Protein AF-A0A2V0PAL8-F1 (afdb_monomer_lite)

Foldseek 3Di:
DDPPPLVVLVVVLVVLVVVLVVLVVLLVVLVVVCVVPVDVVSVVSNVVSVVVNVVSVVSSVVSVVVSVVVVCVVVVVPDDDPPPPDDDDDDDPVPPVVVVVVVVVVVVVVVVVVVVVVVVVPPDDDPDDDDDDDDDDDDDDDDDDDDDDDDDDDDDDDPPDDDDDDD

Organism: NCBI:txid307507

pLDDT: mean 71.38, std 21.75, range [39.16, 98.56]

Sequence (167 aa):
MEQQPASEMEAEMERLQRCLEMLTRSNKELKEAMSQDPDPEFKAAIDENVVIIAKYRARVYALQEELRRLRALRGAGTHEPVDSIGQGRQAPVAAEAAAAAAAAAAAAAAAAAAAATAAAAGGVVDEAAAAAAGGGGGAGDAPMAEAGGGGGEAGGGGGKGEEGVWL

Structure (mmCIF, N/CA/C/O backbone):
data_AF-A0A2V0PAL8-F1
#
_entry.id   AF-A0A2V0PAL8-F1
#
loop_
_atom_site.group_PDB
_atom_site.id
_atom_site.type_symbol
_atom_site.label_atom_id
_atom_site.label_alt_id
_atom_site.label_comp_id
_atom_site.label_asym_id
_atom_site.label_entity_id
_atom_site.label_seq_id
_atom_site.pdbx_PDB_ins_code
_atom_site.Cartn_x
_atom_site.Cartn_y
_atom_site.Cartn_z
_atom_site.occupancy
_atom_site.B_iso_or_equiv
_atom_site.auth_seq_id
_atom_site.auth_comp_id
_atom_site.auth_asym_id
_atom_site.auth_atom_id
_atom_site.pdbx_PDB_model_num
ATOM 1 N N . MET A 1 1 ? 18.220 13.026 -24.455 1.00 41.16 1 MET A N 1
ATOM 2 C CA . MET A 1 1 ? 17.502 11.742 -24.578 1.00 41.16 1 MET A CA 1
ATOM 3 C C . MET A 1 1 ? 16.880 11.428 -23.232 1.00 41.16 1 MET A C 1
ATOM 5 O O . MET A 1 1 ? 17.566 11.493 -22.219 1.00 41.16 1 MET A O 1
ATOM 9 N N . GLU A 1 2 ? 15.573 11.219 -23.251 1.00 54.91 2 GLU A N 1
ATOM 10 C CA . GLU A 1 2 ? 14.619 11.248 -22.140 1.00 54.91 2 GLU A CA 1
ATOM 11 C C . GLU A 1 2 ? 14.822 10.083 -21.150 1.00 54.91 2 GLU A C 1
ATOM 13 O O . GLU A 1 2 ? 14.158 9.055 -21.228 1.00 54.91 2 GLU A O 1
ATOM 18 N N . GLN A 1 3 ? 15.755 10.222 -20.201 1.00 56.62 3 GLN A N 1
ATOM 19 C CA . GLN A 1 3 ? 15.912 9.261 -19.091 1.00 56.62 3 GLN A CA 1
ATOM 20 C C . GLN A 1 3 ? 14.978 9.528 -17.895 1.00 56.62 3 GLN A C 1
ATOM 22 O O . GLN A 1 3 ? 14.971 8.748 -16.947 1.00 56.62 3 GLN A O 1
ATOM 27 N N . GLN A 1 4 ? 14.146 10.570 -17.965 1.00 67.25 4 GLN A N 1
ATOM 28 C CA . GLN A 1 4 ? 13.226 10.982 -16.900 1.00 67.25 4 GLN A CA 1
ATOM 29 C C . GLN A 1 4 ? 12.184 9.931 -16.450 1.00 67.25 4 GLN A C 1
ATOM 31 O O . GLN A 1 4 ? 11.933 9.871 -15.246 1.00 67.25 4 GLN A O 1
ATOM 36 N N . PRO A 1 5 ? 11.626 9.037 -17.301 1.00 84.19 5 PRO A N 1
ATOM 37 C CA . PRO A 1 5 ? 10.511 8.201 -16.850 1.00 84.19 5 PRO A CA 1
ATOM 38 C C . PRO A 1 5 ? 10.926 7.149 -15.813 1.00 84.19 5 PRO A C 1
ATOM 40 O O . PRO A 1 5 ? 10.144 6.825 -14.929 1.00 84.19 5 PRO A O 1
ATOM 43 N N . ALA A 1 6 ? 12.155 6.624 -15.878 1.00 88.38 6 ALA A N 1
ATOM 44 C CA . ALA A 1 6 ? 12.598 5.591 -14.938 1.00 88.38 6 ALA A CA 1
ATOM 45 C C . ALA A 1 6 ? 12.870 6.165 -13.538 1.00 88.38 6 ALA A C 1
ATOM 47 O O . ALA A 1 6 ? 12.422 5.589 -12.550 1.00 88.38 6 ALA A O 1
ATOM 48 N N . SER A 1 7 ? 13.548 7.315 -13.454 1.00 91.38 7 SER A N 1
ATOM 49 C CA . SER A 1 7 ? 13.833 7.971 -12.172 1.00 91.38 7 SER A CA 1
ATOM 50 C C . SER A 1 7 ? 12.562 8.465 -11.479 1.00 91.38 7 SER A C 1
ATOM 52 O O . SER A 1 7 ? 12.455 8.376 -10.261 1.00 91.38 7 SER A O 1
ATOM 54 N N . GLU A 1 8 ? 11.580 8.953 -12.243 1.00 94.12 8 GLU A N 1
ATOM 55 C CA . GLU A 1 8 ? 10.283 9.370 -11.697 1.00 94.12 8 GLU A CA 1
ATOM 56 C C . GLU A 1 8 ? 9.493 8.179 -11.137 1.00 94.12 8 GLU A C 1
ATOM 58 O O . GLU A 1 8 ? 8.927 8.273 -10.048 1.00 94.12 8 GLU A O 1
ATOM 63 N N . MET A 1 9 ? 9.497 7.036 -11.835 1.00 94.25 9 MET A N 1
ATOM 64 C CA . MET A 1 9 ? 8.868 5.805 -11.341 1.00 94.25 9 MET A CA 1
ATOM 65 C C . MET A 1 9 ? 9.532 5.291 -10.056 1.00 94.25 9 MET A C 1
ATOM 67 O O . MET A 1 9 ? 8.828 4.851 -9.147 1.00 94.25 9 MET A O 1
ATOM 71 N N . GLU A 1 10 ? 10.864 5.355 -9.963 1.00 94.69 10 GLU A N 1
ATOM 72 C CA . GLU A 1 10 ? 11.616 4.955 -8.765 1.00 94.69 10 GLU A CA 1
ATOM 73 C C . GLU A 1 10 ? 11.318 5.879 -7.572 1.00 94.69 10 GLU A C 1
ATOM 75 O O . GLU A 1 10 ? 11.034 5.388 -6.478 1.00 94.69 10 GLU A O 1
ATOM 80 N N . ALA A 1 11 ? 11.277 7.198 -7.788 1.00 96.69 11 ALA A N 1
ATOM 81 C CA . ALA A 1 11 ? 10.926 8.167 -6.748 1.00 96.69 11 ALA A CA 1
ATOM 82 C C . ALA A 1 11 ? 9.479 7.994 -6.247 1.00 96.69 11 ALA A C 1
ATOM 84 O O . ALA A 1 11 ? 9.219 8.026 -5.042 1.00 96.69 11 ALA A O 1
ATOM 85 N N . GLU A 1 12 ? 8.527 7.764 -7.155 1.00 96.31 12 GLU A N 1
ATOM 86 C CA . GLU A 1 12 ? 7.133 7.506 -6.780 1.00 96.31 12 GLU A CA 1
ATOM 87 C C . GLU A 1 12 ? 6.996 6.175 -6.021 1.00 96.31 12 GLU A C 1
ATOM 89 O O . GLU A 1 12 ? 6.241 6.092 -5.051 1.00 96.31 12 GLU A O 1
ATOM 94 N N . MET A 1 13 ? 7.756 5.138 -6.397 1.00 96.88 13 MET A N 1
ATOM 95 C CA . MET A 1 13 ? 7.815 3.890 -5.630 1.00 96.88 13 MET A CA 1
ATOM 96 C C . MET A 1 13 ? 8.318 4.116 -4.201 1.00 96.88 13 MET A C 1
ATOM 98 O O . MET A 1 13 ? 7.690 3.612 -3.269 1.00 96.88 13 MET A O 1
ATOM 102 N N . GLU A 1 14 ? 9.405 4.868 -4.014 1.00 97.94 14 GLU A N 1
ATOM 103 C CA . GLU A 1 14 ? 9.951 5.169 -2.683 1.00 97.94 14 GLU A CA 1
ATOM 104 C C . GLU A 1 14 ? 8.928 5.929 -1.826 1.00 97.94 14 GLU A C 1
ATOM 106 O O . GLU A 1 14 ? 8.668 5.571 -0.673 1.00 97.94 14 GLU A O 1
ATOM 111 N N . ARG A 1 15 ? 8.271 6.936 -2.411 1.00 98.31 15 ARG A N 1
ATOM 112 C CA . ARG A 1 15 ? 7.201 7.688 -1.749 1.00 98.31 15 ARG A CA 1
ATOM 113 C C . ARG A 1 15 ? 6.066 6.768 -1.294 1.00 98.31 15 ARG A C 1
ATOM 115 O O . ARG A 1 15 ? 5.643 6.845 -0.140 1.00 98.31 15 ARG A O 1
ATOM 122 N N . LEU A 1 16 ? 5.582 5.891 -2.176 1.00 97.62 16 LEU A N 1
ATOM 123 C CA . LEU A 1 16 ? 4.508 4.946 -1.857 1.00 97.62 16 LEU A CA 1
ATOM 124 C C . LEU A 1 16 ? 4.927 3.941 -0.777 1.00 97.62 16 LEU A C 1
ATOM 126 O O . LEU A 1 16 ? 4.117 3.617 0.091 1.00 97.62 16 LEU A O 1
ATOM 130 N N . GLN A 1 17 ? 6.177 3.473 -0.791 1.00 97.81 17 GLN A N 1
ATOM 131 C CA . GLN A 1 17 ? 6.720 2.590 0.245 1.00 97.81 17 GLN A CA 1
ATOM 132 C C . GLN A 1 17 ? 6.753 3.278 1.613 1.00 97.81 17 GLN A C 1
ATOM 134 O O . GLN A 1 17 ? 6.247 2.715 2.582 1.00 97.81 17 GLN A O 1
ATOM 139 N N . ARG A 1 18 ? 7.219 4.529 1.683 1.00 98.06 18 ARG A N 1
ATOM 140 C CA . ARG A 1 18 ? 7.189 5.318 2.924 1.00 98.06 18 ARG A CA 1
ATOM 141 C C . ARG A 1 18 ? 5.760 5.518 3.439 1.00 98.06 18 ARG A C 1
ATOM 143 O O . ARG A 1 18 ? 5.498 5.368 4.630 1.00 98.06 18 ARG A O 1
ATOM 150 N N . CYS A 1 19 ? 4.806 5.803 2.550 1.00 97.62 19 CYS A N 1
ATOM 151 C CA . CYS A 1 19 ? 3.389 5.882 2.919 1.00 97.62 19 CYS A CA 1
ATOM 152 C C . CYS A 1 19 ? 2.847 4.551 3.461 1.00 97.62 19 CYS A C 1
ATOM 154 O O . CYS A 1 19 ? 2.100 4.553 4.439 1.00 97.62 19 CYS A O 1
ATOM 156 N N . LEU A 1 20 ? 3.225 3.418 2.862 1.00 97.19 20 LEU A N 1
ATOM 157 C CA . LEU A 1 20 ? 2.848 2.092 3.354 1.00 97.19 20 LEU A CA 1
ATOM 158 C C . LEU A 1 20 ? 3.401 1.831 4.760 1.00 97.19 20 LEU A C 1
ATOM 160 O O . LEU A 1 20 ? 2.658 1.365 5.622 1.00 97.19 20 LEU A O 1
ATOM 164 N N . GLU A 1 21 ? 4.664 2.164 5.017 1.00 97.88 21 GLU A N 1
ATOM 165 C CA . GLU A 1 21 ? 5.273 2.037 6.346 1.00 97.88 21 GLU A CA 1
ATOM 166 C C . GLU A 1 21 ? 4.517 2.869 7.390 1.00 97.88 21 GLU A C 1
ATOM 168 O O . GLU A 1 21 ? 4.114 2.337 8.426 1.00 97.88 21 GLU A O 1
ATOM 173 N N . MET A 1 22 ? 4.218 4.136 7.086 1.00 98.31 22 MET A N 1
ATOM 174 C CA . MET A 1 22 ? 3.447 5.001 7.986 1.00 98.31 22 MET A CA 1
ATOM 175 C C . MET A 1 22 ? 2.043 4.454 8.270 1.00 98.31 22 MET A C 1
ATOM 177 O O . MET A 1 22 ? 1.642 4.376 9.429 1.00 98.31 22 MET A O 1
ATOM 181 N N . LEU A 1 23 ? 1.305 4.020 7.241 1.00 97.75 23 LEU A N 1
ATOM 182 C CA . LEU A 1 23 ? -0.045 3.468 7.412 1.00 97.75 23 LEU A CA 1
ATOM 183 C C . LEU A 1 23 ? -0.035 2.155 8.200 1.00 97.75 23 LEU A C 1
ATOM 185 O O . LEU A 1 23 ? -0.911 1.916 9.029 1.00 97.75 23 LEU A O 1
ATOM 189 N N . THR A 1 24 ? 0.957 1.290 7.975 1.00 97.81 24 THR A N 1
ATOM 190 C CA . THR A 1 24 ? 1.079 0.036 8.737 1.00 97.81 24 THR A CA 1
ATOM 191 C C . THR A 1 24 ? 1.408 0.286 10.204 1.00 97.81 24 THR A C 1
ATOM 193 O O . THR A 1 24 ? 0.832 -0.378 11.069 1.00 97.81 24 THR A O 1
ATOM 196 N N . ARG A 1 25 ? 2.264 1.273 10.495 1.00 98.56 25 ARG A N 1
ATOM 197 C CA . ARG A 1 25 ? 2.540 1.727 11.859 1.00 98.56 25 ARG A CA 1
ATOM 198 C C . ARG A 1 25 ? 1.293 2.322 12.515 1.00 98.56 25 ARG A C 1
ATOM 200 O O . ARG A 1 25 ? 0.936 1.880 13.600 1.00 98.56 25 ARG A O 1
ATOM 207 N N . SER A 1 26 ? 0.593 3.230 11.835 1.00 98.19 26 SER A N 1
ATOM 208 C CA . SER A 1 26 ? -0.654 3.827 12.332 1.00 98.19 26 SER A CA 1
ATOM 209 C C . SER A 1 26 ? -1.713 2.762 12.636 1.00 98.19 26 SER A C 1
ATOM 211 O O . SER A 1 26 ? -2.305 2.765 13.708 1.00 98.19 26 SER A O 1
ATOM 213 N N . ASN A 1 27 ? -1.881 1.761 11.766 1.00 98.12 27 ASN A N 1
ATOM 214 C CA . ASN A 1 27 ? -2.787 0.640 12.027 1.00 98.12 27 ASN A CA 1
ATOM 215 C C . ASN A 1 27 ? -2.383 -0.199 13.244 1.00 98.12 27 ASN A C 1
ATOM 217 O O . ASN A 1 27 ? -3.250 -0.782 13.892 1.00 98.12 27 ASN A O 1
ATOM 221 N N . LYS A 1 28 ? -1.086 -0.316 13.543 1.00 98.50 28 LYS A N 1
ATOM 222 C CA . LYS A 1 28 ? -0.617 -0.989 14.758 1.00 98.50 28 LYS A CA 1
ATOM 223 C C . LYS A 1 28 ? -0.988 -0.169 15.996 1.00 98.50 28 LYS A C 1
ATOM 225 O O . LYS A 1 28 ? -1.572 -0.724 16.918 1.00 98.50 28 LYS A O 1
ATOM 230 N N . GLU A 1 29 ? -0.721 1.133 15.970 1.00 98.44 29 GLU A N 1
ATOM 231 C CA . GLU A 1 29 ? -1.041 2.067 17.059 1.00 98.44 29 GLU A CA 1
ATOM 232 C C . GLU A 1 29 ? -2.558 2.125 17.328 1.00 98.44 29 GLU A C 1
ATOM 234 O O . GLU A 1 29 ? -2.983 2.014 18.475 1.00 98.44 29 GLU A O 1
ATOM 239 N N . LEU A 1 30 ? -3.394 2.172 16.283 1.00 98.06 30 LEU A N 1
ATOM 240 C CA . LEU A 1 30 ? -4.859 2.126 16.412 1.00 98.06 30 LEU A CA 1
ATOM 241 C C . LEU A 1 30 ? -5.358 0.807 17.014 1.00 98.06 30 LEU A C 1
ATOM 243 O O . LEU A 1 30 ? -6.277 0.807 17.826 1.00 98.06 30 LEU A O 1
ATOM 247 N N . LYS A 1 31 ? -4.751 -0.331 16.652 1.00 98.12 31 LYS A N 1
ATOM 248 C CA . LYS A 1 31 ? -5.100 -1.634 17.245 1.00 98.12 31 LYS A CA 1
ATOM 249 C C . LYS A 1 31 ? -4.721 -1.715 18.720 1.00 98.12 31 LYS A C 1
ATOM 251 O O . LYS A 1 31 ? -5.457 -2.317 19.497 1.00 98.12 31 LYS A O 1
ATOM 256 N N . GLU A 1 32 ? -3.589 -1.127 19.100 1.00 98.25 32 GLU A N 1
ATOM 257 C CA . GLU A 1 32 ? -3.175 -1.016 20.500 1.00 98.25 32 GLU A CA 1
ATOM 258 C C . GLU A 1 32 ? -4.144 -0.116 21.283 1.00 98.25 32 GLU A C 1
ATOM 260 O O . GLU A 1 32 ? -4.609 -0.522 22.347 1.00 98.25 32 GLU A O 1
ATOM 265 N N . ALA A 1 33 ? -4.539 1.036 20.730 1.00 98.00 33 ALA A N 1
ATOM 266 C CA . ALA A 1 33 ? -5.539 1.922 21.333 1.00 98.00 33 ALA A CA 1
ATOM 267 C C . ALA A 1 33 ? -6.906 1.234 21.498 1.00 98.00 33 ALA A C 1
ATOM 269 O O . ALA A 1 33 ? -7.477 1.252 22.584 1.00 98.00 33 ALA A O 1
ATOM 270 N N . MET A 1 34 ? -7.372 0.519 20.469 1.00 97.88 34 MET A N 1
ATOM 271 C CA . MET A 1 34 ? -8.634 -0.233 20.493 1.00 97.88 34 MET A CA 1
ATOM 272 C C . MET A 1 34 ? -8.652 -1.341 21.561 1.00 97.88 34 MET A C 1
ATOM 274 O O . MET A 1 34 ? -9.718 -1.735 22.027 1.00 97.88 34 MET A O 1
ATOM 278 N N . SER A 1 35 ? -7.483 -1.862 21.956 1.00 97.81 35 SER A N 1
ATOM 279 C CA . SER A 1 35 ? -7.384 -2.841 23.048 1.00 97.81 35 SER A CA 1
ATOM 280 C C . SER A 1 35 ? -7.562 -2.223 24.439 1.00 97.81 35 SER A C 1
ATOM 282 O O . SER A 1 35 ? -7.904 -2.939 25.378 1.00 97.81 35 SER A O 1
ATOM 284 N N . GLN A 1 36 ? -7.332 -0.913 24.567 1.00 98.25 36 GLN A N 1
ATOM 285 C CA . GLN A 1 36 ? -7.487 -0.159 25.811 1.00 98.25 36 GLN A CA 1
ATOM 286 C C . GLN A 1 36 ? -8.885 0.456 25.913 1.00 98.25 36 GLN A C 1
ATOM 288 O O . GLN A 1 36 ? -9.510 0.359 26.966 1.00 98.25 36 GLN A O 1
ATOM 293 N N .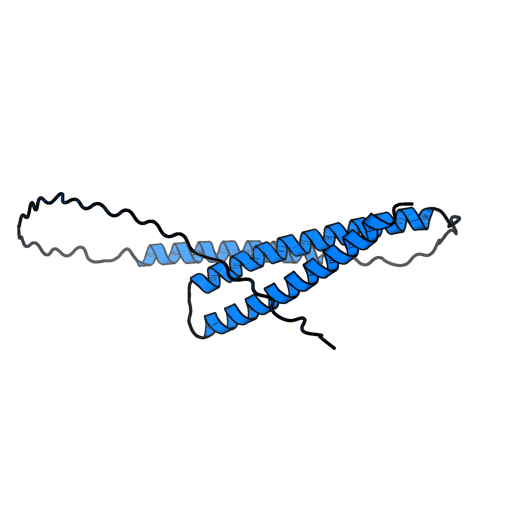 ASP A 1 37 ? -9.374 1.042 24.818 1.00 97.69 37 ASP A N 1
ATOM 294 C CA . ASP A 1 37 ? -10.695 1.660 24.720 1.00 97.69 37 ASP A CA 1
ATOM 295 C C . ASP A 1 37 ? -11.345 1.315 23.363 1.00 97.69 37 ASP A C 1
ATOM 297 O O . ASP A 1 37 ? -10.889 1.799 22.318 1.00 97.69 37 ASP A O 1
ATOM 301 N N . PRO A 1 38 ? -12.355 0.422 23.332 1.00 96.38 38 PRO A N 1
ATOM 302 C CA . PRO A 1 38 ? -12.991 -0.019 22.094 1.00 96.38 38 PRO A CA 1
ATOM 303 C C . PRO A 1 38 ? -13.872 1.072 21.460 1.00 96.38 38 PRO A C 1
ATOM 305 O O . PRO A 1 38 ? -15.092 1.077 21.619 1.00 96.38 38 PRO A O 1
ATOM 308 N N . ASP A 1 39 ? -13.260 1.963 20.684 1.00 98.19 39 ASP A N 1
ATOM 309 C CA . ASP A 1 39 ? -13.975 2.978 19.905 1.00 98.19 39 ASP A CA 1
ATOM 310 C C . ASP A 1 39 ? -14.328 2.453 18.490 1.00 98.19 39 ASP A C 1
ATOM 312 O O . ASP A 1 39 ? -13.431 2.009 17.755 1.00 98.19 39 ASP A O 1
ATOM 316 N N . PRO A 1 40 ? -15.610 2.485 18.059 1.00 97.38 40 PRO A N 1
ATOM 317 C CA . PRO A 1 40 ? -15.986 2.167 16.679 1.00 97.38 40 PRO A CA 1
ATOM 318 C C . PRO A 1 40 ? -15.271 3.030 15.624 1.00 97.38 40 PRO A C 1
ATOM 320 O O . PRO A 1 40 ? -15.057 2.546 14.509 1.00 97.38 40 PRO A O 1
ATOM 323 N N . GLU A 1 41 ? -14.856 4.252 15.959 1.00 98.19 41 GLU A N 1
ATOM 324 C CA . GLU A 1 41 ? -14.114 5.139 15.061 1.00 98.19 41 GLU A CA 1
ATOM 325 C C . GLU A 1 41 ? -12.727 4.565 14.721 1.00 98.19 41 GLU A C 1
ATOM 327 O O . GLU A 1 41 ? -12.303 4.592 13.564 1.00 98.19 41 GLU A O 1
ATOM 332 N N . PHE A 1 42 ? -12.041 3.932 15.685 1.00 98.25 42 PHE A N 1
ATOM 333 C CA . PHE A 1 42 ? -10.758 3.264 15.422 1.00 98.25 42 PHE A CA 1
ATOM 334 C C . PHE A 1 42 ? -10.908 2.116 14.432 1.00 98.25 42 PHE A C 1
ATOM 336 O O . PHE A 1 42 ? -10.050 1.922 13.567 1.00 98.25 42 PHE A O 1
ATOM 343 N N . LYS A 1 43 ? -12.007 1.363 14.526 1.00 97.81 43 LYS A N 1
ATOM 344 C CA . LYS A 1 43 ? -12.297 0.288 13.576 1.00 97.81 43 LYS A CA 1
ATOM 345 C C . LYS A 1 43 ? -12.509 0.845 12.167 1.00 97.81 43 LYS A C 1
ATOM 347 O O . LYS A 1 43 ? -11.904 0.329 11.229 1.00 97.81 43 LYS A O 1
ATOM 352 N N . ALA A 1 44 ? -13.306 1.905 12.027 1.00 98.12 44 ALA A N 1
ATOM 353 C CA . ALA A 1 44 ? -13.546 2.553 10.739 1.00 98.12 44 ALA A CA 1
ATOM 354 C C . ALA A 1 44 ? -12.242 3.080 10.110 1.00 98.12 44 ALA A C 1
ATOM 356 O O . ALA A 1 44 ? -11.975 2.816 8.936 1.00 98.12 44 ALA A O 1
ATOM 357 N N . ALA A 1 45 ? -11.386 3.729 10.906 1.00 98.19 45 ALA A N 1
ATOM 358 C CA . ALA A 1 45 ? -10.086 4.224 10.456 1.00 98.19 45 ALA A CA 1
ATOM 359 C C . ALA A 1 45 ? -9.140 3.094 10.002 1.00 98.19 45 ALA A C 1
ATOM 361 O O . ALA A 1 45 ? -8.465 3.213 8.976 1.00 98.19 45 ALA A O 1
ATOM 362 N N . ILE A 1 46 ? -9.102 1.969 10.729 1.00 98.00 46 ILE A N 1
ATOM 363 C CA . ILE A 1 46 ? -8.319 0.789 10.325 1.00 98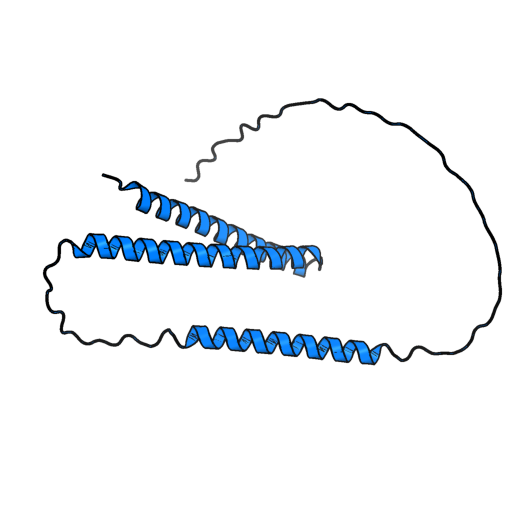.00 46 ILE A CA 1
ATOM 364 C C . ILE A 1 46 ? -8.831 0.237 8.989 1.00 98.00 46 ILE A C 1
ATOM 366 O O . ILE A 1 46 ? -8.022 -0.060 8.106 1.00 98.00 46 ILE A O 1
ATOM 370 N N . ASP A 1 47 ? -10.149 0.106 8.830 1.00 98.12 47 ASP A N 1
ATOM 371 C CA . ASP A 1 47 ? -10.764 -0.430 7.613 1.00 98.12 47 ASP A CA 1
ATOM 372 C C . ASP A 1 47 ? -10.459 0.462 6.392 1.00 98.12 47 ASP A C 1
ATOM 374 O O . ASP A 1 47 ? -10.064 -0.044 5.335 1.00 98.12 47 ASP A O 1
ATOM 378 N N . GLU A 1 48 ? -10.529 1.789 6.541 1.00 98.38 48 GLU A N 1
ATOM 379 C CA . GLU A 1 48 ? -10.139 2.740 5.491 1.00 98.38 48 GLU A CA 1
ATOM 380 C C . GLU A 1 48 ? -8.648 2.617 5.133 1.00 98.38 48 GLU A C 1
ATOM 382 O O . GLU A 1 48 ? -8.286 2.462 3.957 1.00 98.38 48 GLU A O 1
ATOM 387 N N . ASN A 1 49 ? -7.772 2.593 6.141 1.00 97.88 49 ASN A N 1
ATOM 388 C CA . ASN A 1 49 ? -6.333 2.442 5.939 1.00 97.88 49 ASN A CA 1
ATOM 389 C C . ASN A 1 49 ? -5.984 1.132 5.216 1.00 97.88 49 ASN A C 1
ATOM 391 O O . ASN A 1 49 ? -5.080 1.113 4.378 1.00 97.88 49 ASN A O 1
ATOM 395 N N . VAL A 1 50 ? -6.690 0.030 5.496 1.00 98.25 50 VAL A N 1
ATOM 396 C CA . VAL A 1 50 ? -6.493 -1.258 4.807 1.00 98.25 50 VAL A CA 1
ATOM 397 C C . VAL A 1 50 ? -6.785 -1.138 3.309 1.00 98.25 50 VAL A C 1
ATOM 399 O O . VAL A 1 50 ? -6.005 -1.639 2.491 1.00 98.25 50 VAL A O 1
ATOM 402 N N . VAL A 1 51 ? -7.852 -0.430 2.928 1.00 98.31 51 VAL A N 1
ATOM 403 C CA . VAL A 1 51 ? -8.182 -0.180 1.517 1.00 98.31 51 VAL A CA 1
ATOM 404 C C . VAL A 1 51 ? -7.099 0.668 0.843 1.00 98.31 51 VAL A C 1
ATOM 406 O O . VAL A 1 51 ? -6.687 0.363 -0.281 1.00 98.31 51 VAL A O 1
ATOM 409 N N . ILE A 1 52 ? -6.596 1.705 1.518 1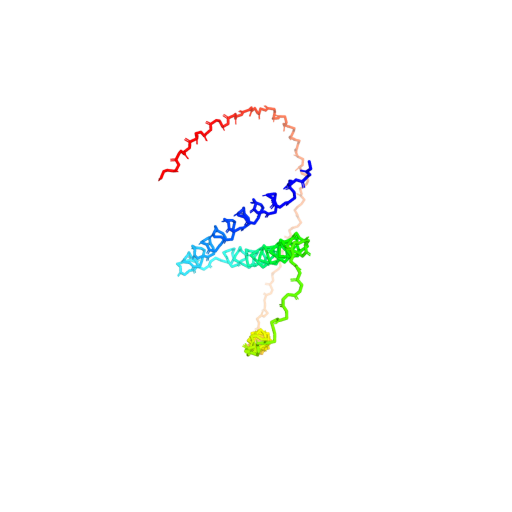.00 97.62 52 ILE A N 1
ATOM 410 C CA . ILE A 1 52 ? -5.518 2.559 0.996 1.00 97.62 52 ILE A CA 1
ATOM 411 C C . ILE A 1 52 ? -4.224 1.752 0.813 1.00 97.62 52 ILE A C 1
ATOM 413 O O . ILE A 1 52 ? -3.607 1.812 -0.253 1.00 97.62 52 ILE A O 1
ATOM 417 N N . ILE A 1 53 ? -3.848 0.929 1.797 1.00 96.81 53 ILE A N 1
ATOM 418 C CA . ILE A 1 53 ? -2.687 0.029 1.714 1.00 96.81 53 ILE A CA 1
ATOM 419 C C . ILE A 1 53 ? -2.805 -0.897 0.499 1.00 96.81 53 ILE A C 1
ATOM 421 O O . ILE A 1 53 ? -1.832 -1.067 -0.239 1.00 96.81 53 ILE A O 1
ATOM 425 N N . ALA A 1 54 ? -3.981 -1.483 0.258 1.00 97.56 54 ALA A N 1
ATOM 426 C CA . ALA A 1 54 ? -4.206 -2.345 -0.900 1.00 97.56 54 ALA A CA 1
ATOM 427 C C . ALA A 1 54 ? -4.006 -1.587 -2.226 1.00 97.56 54 ALA A C 1
ATOM 429 O O . ALA A 1 54 ? -3.308 -2.082 -3.115 1.00 97.56 54 ALA A O 1
ATOM 430 N N . LYS A 1 55 ? -4.539 -0.361 -2.337 1.00 98.12 55 LYS A N 1
ATOM 431 C CA . LYS A 1 55 ? -4.351 0.509 -3.514 1.00 98.12 55 LYS A CA 1
ATOM 432 C C . LYS A 1 55 ? -2.875 0.846 -3.745 1.00 98.12 55 LYS A C 1
ATOM 434 O O . LYS A 1 55 ? -2.388 0.719 -4.869 1.00 98.12 55 LYS A O 1
ATOM 439 N N . TYR A 1 56 ? -2.143 1.229 -2.699 1.00 97.81 56 TYR A N 1
ATOM 440 C CA . TYR A 1 56 ? -0.720 1.565 -2.806 1.00 97.81 56 TYR A CA 1
ATOM 441 C C . TYR A 1 56 ? 0.139 0.353 -3.166 1.00 97.81 56 TYR A C 1
ATOM 443 O O . TYR A 1 56 ? 1.000 0.462 -4.035 1.00 97.81 56 TYR A O 1
ATOM 451 N N . ARG A 1 57 ? -0.136 -0.828 -2.598 1.00 97.38 57 ARG A N 1
ATOM 452 C CA . ARG A 1 57 ? 0.548 -2.075 -2.983 1.00 97.38 57 ARG A CA 1
ATOM 453 C C . ARG A 1 57 ? 0.326 -2.425 -4.452 1.00 97.38 57 ARG A C 1
ATOM 455 O O . ARG A 1 57 ? 1.288 -2.744 -5.146 1.00 97.38 57 ARG A O 1
ATOM 462 N N . ALA A 1 58 ? -0.911 -2.317 -4.940 1.00 98.00 58 ALA A N 1
ATOM 463 C CA . ALA A 1 58 ? -1.220 -2.544 -6.350 1.00 98.00 58 ALA A CA 1
ATOM 464 C C . ALA A 1 58 ? -0.475 -1.555 -7.262 1.00 98.00 58 ALA A C 1
ATOM 466 O O . ALA A 1 58 ? 0.060 -1.947 -8.300 1.00 98.00 58 ALA A O 1
ATOM 467 N N . ARG A 1 59 ? -0.378 -0.282 -6.853 1.00 97.25 59 ARG A N 1
ATOM 468 C CA . ARG A 1 59 ? 0.366 0.740 -7.600 1.00 97.25 59 ARG A CA 1
ATOM 469 C C . ARG A 1 59 ? 1.870 0.465 -7.632 1.00 97.25 59 ARG A C 1
ATOM 471 O O . ARG A 1 59 ? 2.461 0.568 -8.702 1.00 97.25 59 ARG A O 1
ATOM 478 N N . VAL A 1 60 ? 2.470 0.082 -6.503 1.00 97.00 60 VAL A N 1
ATOM 479 C CA . VAL A 1 60 ? 3.889 -0.307 -6.435 1.00 97.00 60 VAL A CA 1
ATOM 480 C C . VAL A 1 60 ? 4.164 -1.497 -7.352 1.00 97.00 60 VAL A C 1
ATOM 482 O O . VAL A 1 60 ? 5.120 -1.455 -8.120 1.00 97.00 60 VAL A O 1
ATOM 485 N N . TYR A 1 61 ? 3.306 -2.520 -7.335 1.00 97.06 61 TYR A N 1
ATOM 486 C CA . TYR A 1 61 ? 3.446 -3.677 -8.222 1.00 97.06 61 TYR A CA 1
ATOM 487 C C . TYR A 1 61 ? 3.386 -3.283 -9.706 1.00 97.06 61 TYR A C 1
ATOM 489 O O . TYR A 1 61 ? 4.231 -3.701 -10.494 1.00 97.06 61 TYR A O 1
ATOM 497 N N . ALA A 1 62 ? 2.438 -2.419 -10.085 1.00 96.06 62 ALA A N 1
ATOM 498 C CA . ALA A 1 62 ? 2.331 -1.926 -11.457 1.00 96.06 62 ALA A CA 1
ATOM 499 C C . ALA A 1 62 ? 3.583 -1.145 -11.904 1.00 96.06 62 ALA A C 1
ATOM 501 O O . ALA A 1 62 ? 4.056 -1.337 -13.022 1.00 96.06 62 ALA A O 1
ATOM 502 N N . LEU A 1 63 ? 4.144 -0.298 -11.032 1.00 95.19 63 LEU A N 1
ATOM 503 C CA . LEU A 1 63 ? 5.384 0.438 -11.317 1.00 95.19 63 LEU A CA 1
ATOM 504 C C . LEU A 1 63 ? 6.596 -0.497 -11.437 1.00 95.19 63 LEU A C 1
ATOM 506 O O . LEU A 1 63 ? 7.429 -0.308 -12.322 1.00 95.19 63 LEU A O 1
ATOM 510 N N . GLN A 1 64 ? 6.682 -1.529 -10.594 1.00 96.00 64 GLN A N 1
ATOM 511 C CA . GLN A 1 64 ? 7.745 -2.535 -10.669 1.00 96.00 64 GLN A CA 1
ATOM 512 C C . GLN A 1 64 ? 7.716 -3.309 -11.989 1.00 96.00 64 GLN A C 1
ATOM 514 O O . GLN A 1 64 ? 8.772 -3.530 -12.587 1.00 96.00 64 GLN A O 1
ATOM 519 N N . GLU A 1 65 ? 6.529 -3.700 -12.458 1.00 95.62 65 GLU A N 1
ATOM 520 C CA . GLU A 1 65 ? 6.388 -4.408 -13.732 1.00 95.62 65 GLU A CA 1
ATOM 521 C C . GLU A 1 65 ? 6.744 -3.503 -14.921 1.00 95.62 65 GLU A C 1
ATOM 523 O O . GLU A 1 65 ? 7.453 -3.933 -15.832 1.00 95.62 65 GLU A O 1
ATOM 528 N N . GLU A 1 66 ? 6.360 -2.224 -14.884 1.00 93.12 66 GLU A N 1
ATOM 529 C CA . GLU A 1 66 ? 6.740 -1.263 -15.925 1.00 93.12 66 GLU A CA 1
ATOM 530 C C . GLU A 1 66 ? 8.260 -1.018 -15.947 1.00 93.12 66 GLU A C 1
ATOM 532 O O . GLU A 1 66 ? 8.882 -1.061 -17.010 1.00 93.12 66 GLU A O 1
ATOM 537 N N . LEU A 1 67 ? 8.906 -0.871 -14.783 1.00 92.94 67 LEU A N 1
ATOM 538 C CA . LEU A 1 67 ? 10.369 -0.778 -14.699 1.00 92.94 67 LEU A CA 1
ATOM 539 C C . LEU A 1 67 ? 11.054 -2.043 -15.222 1.00 92.94 67 LEU A C 1
ATOM 541 O O . LEU A 1 67 ? 12.053 -1.956 -15.942 1.00 92.94 67 LEU A O 1
ATOM 545 N N . ARG A 1 68 ? 10.524 -3.227 -14.895 1.00 93.38 68 ARG A N 1
ATOM 546 C CA . ARG A 1 68 ? 11.025 -4.503 -15.419 1.00 93.38 68 ARG A CA 1
ATOM 547 C C . ARG A 1 68 ? 10.919 -4.546 -16.942 1.00 93.38 68 ARG A C 1
ATOM 549 O O . ARG A 1 68 ? 11.892 -4.917 -17.602 1.00 93.38 68 ARG A O 1
ATOM 556 N N . ARG A 1 69 ? 9.782 -4.124 -17.499 1.00 92.62 69 ARG A N 1
ATOM 557 C CA . ARG A 1 69 ? 9.546 -4.034 -18.943 1.00 92.62 69 ARG A CA 1
ATOM 558 C C . ARG A 1 69 ? 10.535 -3.081 -19.612 1.00 92.62 69 ARG A C 1
ATOM 560 O O . ARG A 1 69 ? 11.195 -3.472 -20.571 1.00 92.62 69 ARG A O 1
ATOM 567 N N . LEU A 1 70 ? 10.708 -1.870 -19.083 1.00 91.25 70 LEU A N 1
ATOM 568 C CA . LEU A 1 70 ? 11.654 -0.882 -19.615 1.00 91.25 70 LEU A CA 1
ATOM 569 C C . LEU A 1 70 ? 13.106 -1.378 -19.568 1.00 91.25 70 LEU A C 1
ATOM 571 O O . LEU A 1 70 ? 13.861 -1.177 -20.522 1.00 91.25 70 LEU A O 1
ATOM 575 N N . ARG A 1 71 ? 13.502 -2.066 -18.489 1.00 90.25 71 ARG A N 1
ATOM 576 C CA . ARG A 1 71 ? 14.834 -2.681 -18.373 1.00 90.25 71 ARG A CA 1
ATOM 577 C C . ARG A 1 71 ? 15.033 -3.799 -19.396 1.00 90.25 71 ARG A C 1
ATOM 579 O O . ARG A 1 71 ? 16.099 -3.859 -20.002 1.00 90.25 71 ARG A O 1
ATOM 586 N N . ALA A 1 72 ? 14.017 -4.629 -19.637 1.00 89.75 72 ALA A N 1
ATOM 587 C CA . ALA A 1 72 ? 14.066 -5.666 -20.666 1.00 89.75 72 ALA A CA 1
ATOM 588 C C . ALA A 1 72 ? 14.213 -5.069 -22.076 1.00 89.75 72 ALA A C 1
ATOM 590 O O . ALA A 1 72 ? 15.072 -5.517 -22.831 1.00 89.75 72 ALA A O 1
ATOM 591 N N . LEU A 1 73 ? 13.455 -4.015 -22.408 1.00 88.19 73 LEU A N 1
ATOM 592 C CA . LEU A 1 73 ? 13.587 -3.318 -23.695 1.00 88.19 73 LEU A CA 1
ATOM 593 C C . LEU A 1 73 ? 14.979 -2.698 -23.874 1.00 88.19 73 LEU A C 1
ATOM 595 O O . LEU A 1 73 ? 15.541 -2.757 -24.964 1.00 88.19 73 LEU A O 1
ATOM 599 N N . ARG A 1 74 ? 15.551 -2.122 -22.809 1.00 86.94 74 ARG A N 1
ATOM 600 C CA . ARG A 1 74 ? 16.891 -1.520 -22.856 1.00 86.94 74 ARG A CA 1
ATOM 601 C C . ARG A 1 74 ? 17.996 -2.574 -22.982 1.00 86.94 74 ARG A C 1
ATOM 603 O O . ARG A 1 74 ? 18.945 -2.360 -23.728 1.00 86.94 74 ARG A O 1
ATOM 610 N N . GLY A 1 75 ? 17.878 -3.696 -22.271 1.00 81.31 75 GLY A N 1
ATOM 611 C CA . GLY A 1 75 ? 18.858 -4.787 -22.298 1.00 81.31 75 GLY A CA 1
ATOM 612 C C . GLY A 1 75 ? 18.812 -5.637 -23.572 1.00 81.31 75 GLY A C 1
ATOM 613 O O . GLY A 1 75 ? 19.843 -6.146 -24.003 1.00 81.31 75 GLY A O 1
ATOM 614 N N . ALA A 1 76 ? 17.648 -5.744 -24.219 1.00 70.31 76 ALA A N 1
ATOM 615 C CA . ALA A 1 76 ? 17.479 -6.494 -25.466 1.00 70.31 76 ALA A CA 1
ATOM 616 C C . ALA A 1 76 ? 18.186 -5.856 -26.681 1.00 70.31 76 ALA A C 1
ATOM 618 O O . ALA A 1 76 ? 18.294 -6.492 -27.723 1.00 70.31 76 ALA A O 1
ATOM 619 N N . GLY A 1 77 ? 18.688 -4.621 -26.562 1.00 58.91 77 GLY A N 1
ATOM 620 C CA . GLY A 1 77 ? 19.402 -3.931 -27.640 1.00 58.91 77 GLY A CA 1
ATOM 621 C C . GLY A 1 77 ? 20.880 -4.308 -27.809 1.00 58.91 77 GLY A C 1
ATOM 622 O O . GLY A 1 77 ? 21.482 -3.876 -28.788 1.00 58.91 77 GLY A O 1
ATOM 623 N N . THR A 1 78 ? 21.490 -5.070 -26.889 1.00 56.75 78 THR A N 1
ATOM 624 C CA . THR A 1 78 ? 22.955 -5.307 -26.898 1.00 56.75 78 THR A CA 1
ATOM 625 C C . THR A 1 78 ? 23.400 -6.748 -26.651 1.00 56.75 78 THR A C 1
ATOM 627 O O . THR A 1 78 ? 24.587 -6.967 -26.421 1.00 56.75 78 THR A O 1
ATOM 630 N N . HIS A 1 79 ? 22.511 -7.742 -26.705 1.00 44.44 79 HIS A N 1
ATOM 631 C CA . HIS A 1 79 ? 22.923 -9.137 -26.536 1.00 44.44 79 HIS A CA 1
ATOM 632 C C . HIS A 1 79 ? 22.491 -9.994 -27.726 1.00 44.44 79 HIS A C 1
ATOM 634 O O . HIS A 1 79 ? 21.306 -10.261 -27.920 1.00 44.44 79 HIS A O 1
ATOM 640 N N . GLU A 1 80 ? 23.481 -10.432 -28.508 1.00 48.09 80 GLU A N 1
ATOM 641 C CA . GLU A 1 80 ? 23.358 -11.613 -29.362 1.00 48.09 80 GLU A CA 1
ATOM 642 C C . GLU A 1 80 ? 22.763 -12.779 -28.548 1.00 48.09 80 GLU A C 1
ATOM 644 O O . GLU A 1 80 ? 23.089 -12.929 -27.358 1.00 48.09 80 GLU A O 1
ATOM 649 N N . PRO A 1 81 ? 21.890 -13.598 -29.159 1.00 50.62 81 PRO A N 1
ATOM 650 C CA . PRO A 1 81 ? 21.283 -14.743 -28.504 1.00 50.62 81 PRO A CA 1
ATOM 651 C C . PRO A 1 81 ? 22.363 -15.796 -28.239 1.00 50.62 81 PRO A C 1
ATOM 653 O O . PRO A 1 81 ? 22.671 -16.624 -29.087 1.00 50.62 81 PRO A O 1
ATOM 656 N N . VAL A 1 82 ? 22.956 -15.774 -27.047 1.00 53.41 82 VAL A N 1
ATOM 657 C CA . VAL A 1 82 ? 23.728 -16.918 -26.564 1.00 53.41 82 VAL A CA 1
ATOM 658 C C . VAL A 1 82 ? 22.709 -17.923 -26.051 1.00 53.41 82 VAL A C 1
ATOM 660 O O . VAL A 1 82 ? 22.140 -17.742 -24.972 1.00 53.41 82 VAL A O 1
ATOM 663 N N . ASP A 1 83 ? 22.448 -18.941 -26.869 1.00 51.75 83 ASP A N 1
ATOM 664 C CA . ASP A 1 83 ? 21.641 -20.122 -26.571 1.00 51.75 83 ASP A CA 1
ATOM 665 C C . ASP A 1 83 ? 21.930 -20.662 -25.162 1.00 51.75 83 ASP A C 1
ATOM 667 O O . ASP A 1 83 ? 22.817 -21.485 -24.941 1.00 51.75 83 ASP A O 1
ATOM 671 N N . SER A 1 84 ? 21.148 -20.221 -24.178 1.00 52.28 84 SER A N 1
ATOM 672 C CA . SER A 1 84 ? 21.133 -20.821 -22.846 1.00 52.28 84 SER A CA 1
ATOM 673 C C . SER A 1 84 ? 20.154 -21.987 -22.852 1.00 52.28 84 SER A C 1
ATOM 675 O O . SER A 1 84 ? 19.084 -21.956 -22.243 1.00 52.28 84 SER A O 1
ATOM 677 N N . ILE A 1 85 ? 20.545 -23.039 -23.574 1.00 59.41 85 ILE A N 1
ATOM 678 C CA . ILE A 1 85 ? 20.031 -24.395 -23.391 1.00 59.41 85 ILE A CA 1
ATOM 679 C C . ILE A 1 85 ? 20.535 -24.854 -22.017 1.00 59.41 85 ILE A C 1
ATOM 681 O O . ILE A 1 85 ? 21.629 -25.389 -21.872 1.00 59.41 85 ILE A O 1
ATOM 685 N N . GLY A 1 86 ? 19.753 -24.566 -20.980 1.00 48.78 86 GLY A N 1
ATOM 686 C CA . GLY A 1 86 ? 20.122 -24.837 -19.595 1.00 48.78 86 GLY A CA 1
ATOM 687 C C . GLY A 1 86 ? 18.889 -24.926 -18.713 1.00 48.78 86 GLY A C 1
ATOM 688 O O . GLY A 1 86 ? 18.483 -23.963 -18.075 1.00 48.78 86 GLY A O 1
ATOM 689 N N . GLN A 1 87 ? 18.278 -26.104 -18.728 1.00 51.75 87 GLN A N 1
ATOM 690 C CA . GLN A 1 87 ? 17.196 -26.545 -17.855 1.00 51.75 87 GLN A CA 1
ATOM 691 C C . GLN A 1 87 ? 17.419 -26.164 -16.383 1.00 51.75 87 GLN A C 1
ATOM 693 O O . GLN A 1 87 ? 18.495 -26.386 -15.833 1.00 51.75 87 GLN A O 1
ATOM 698 N N . GLY A 1 88 ? 16.357 -25.727 -15.701 1.00 49.09 88 GLY A N 1
ATOM 699 C CA . GLY A 1 88 ? 16.384 -25.627 -14.243 1.00 49.09 88 GLY A CA 1
ATOM 700 C C . GLY A 1 88 ? 15.140 -25.013 -13.610 1.00 49.09 88 GLY A C 1
ATOM 701 O O . GLY A 1 88 ? 15.188 -23.872 -13.181 1.00 49.09 88 GLY A O 1
ATOM 702 N N . ARG A 1 89 ? 14.047 -25.788 -13.528 1.00 53.47 89 ARG A N 1
ATOM 703 C CA . ARG A 1 89 ? 12.959 -25.679 -12.526 1.00 53.47 89 ARG A CA 1
ATOM 704 C C . ARG A 1 89 ? 12.557 -24.257 -12.085 1.00 53.47 89 ARG A C 1
ATOM 706 O O . ARG A 1 89 ? 13.016 -23.771 -11.055 1.00 53.47 89 ARG A O 1
ATOM 713 N N . GLN A 1 90 ? 11.551 -23.674 -12.736 1.00 47.06 90 GLN A N 1
ATOM 714 C CA . GLN A 1 90 ? 10.673 -22.745 -12.019 1.00 47.06 90 GLN A CA 1
ATOM 715 C C . GLN A 1 90 ? 9.660 -23.553 -11.201 1.00 47.06 90 GLN A C 1
ATOM 717 O O . GLN A 1 90 ? 8.821 -24.269 -11.745 1.00 47.06 90 GLN A O 1
ATOM 722 N N . ALA A 1 91 ? 9.814 -23.486 -9.880 1.00 52.88 91 ALA A N 1
ATOM 723 C CA . ALA A 1 91 ? 8.880 -24.025 -8.903 1.00 52.88 91 ALA A CA 1
ATOM 724 C C . ALA A 1 91 ? 7.551 -23.227 -8.904 1.00 52.88 91 ALA A C 1
ATOM 726 O O . ALA A 1 91 ? 7.549 -22.035 -9.221 1.00 52.88 91 ALA A O 1
ATOM 727 N N . PRO A 1 92 ? 6.417 -23.857 -8.548 1.00 48.38 92 PRO A N 1
ATOM 728 C CA . PRO A 1 92 ? 5.084 -23.275 -8.682 1.00 48.38 92 PRO A CA 1
ATOM 729 C C . PRO A 1 92 ? 4.761 -22.310 -7.529 1.00 48.38 92 PRO A C 1
ATOM 731 O O . PRO A 1 92 ? 4.156 -22.697 -6.537 1.00 48.38 92 PRO A O 1
ATOM 734 N N . VAL A 1 93 ? 5.100 -21.026 -7.670 1.00 53.06 93 VAL A N 1
ATOM 735 C CA . VAL A 1 93 ? 4.662 -19.968 -6.726 1.00 53.06 93 VAL A CA 1
ATOM 736 C C . VAL A 1 93 ? 3.224 -19.479 -6.975 1.00 53.06 93 VAL A C 1
ATOM 738 O O . VAL A 1 93 ? 2.723 -18.613 -6.269 1.00 53.06 93 VAL A O 1
ATOM 741 N N . ALA A 1 94 ? 2.517 -20.056 -7.952 1.00 51.03 94 ALA A N 1
ATOM 742 C CA . ALA A 1 94 ? 1.124 -19.715 -8.256 1.00 51.03 94 ALA A CA 1
ATOM 743 C C . ALA A 1 94 ? 0.091 -20.401 -7.333 1.00 51.03 94 ALA A C 1
ATOM 745 O O . ALA A 1 94 ? -1.086 -20.050 -7.372 1.00 51.03 94 ALA A O 1
ATOM 746 N N . ALA A 1 95 ? 0.500 -21.364 -6.500 1.00 50.00 95 ALA A N 1
ATOM 747 C CA . ALA A 1 95 ? -0.426 -22.117 -5.648 1.00 50.00 95 ALA A CA 1
ATOM 748 C C . ALA A 1 95 ? -0.821 -21.378 -4.351 1.00 50.00 95 ALA A C 1
ATOM 750 O O . ALA A 1 95 ? -1.878 -21.653 -3.788 1.00 50.00 95 ALA A O 1
ATOM 751 N N . GLU A 1 96 ? -0.019 -20.417 -3.886 1.00 45.34 96 GLU A N 1
ATOM 752 C CA . GLU A 1 96 ? -0.239 -19.774 -2.580 1.00 45.34 96 GLU A CA 1
ATOM 753 C C . GLU A 1 96 ? -1.248 -18.613 -2.639 1.00 45.34 96 GLU A C 1
ATOM 755 O O . GLU A 1 96 ? -2.010 -18.392 -1.697 1.00 45.34 96 GLU A O 1
ATOM 760 N N . ALA A 1 97 ? -1.354 -17.929 -3.784 1.00 50.22 97 ALA A N 1
ATOM 761 C CA . ALA A 1 97 ? -2.326 -16.849 -3.974 1.00 50.22 97 ALA A CA 1
ATOM 762 C C . ALA A 1 97 ? -3.783 -17.354 -4.038 1.00 50.22 97 ALA A C 1
ATOM 764 O O . ALA A 1 97 ? -4.703 -16.649 -3.624 1.00 50.22 97 ALA A O 1
ATOM 765 N N . ALA A 1 98 ? -4.008 -18.590 -4.499 1.00 51.75 98 ALA A N 1
ATOM 766 C CA . ALA A 1 98 ? -5.343 -19.189 -4.558 1.00 51.75 98 ALA A CA 1
ATOM 767 C C . ALA A 1 98 ? -5.859 -19.636 -3.174 1.00 51.75 98 ALA A C 1
ATOM 769 O O . ALA A 1 98 ? -7.060 -19.572 -2.912 1.00 51.75 98 ALA A O 1
ATOM 770 N N . ALA A 1 99 ? -4.965 -20.030 -2.260 1.00 50.41 99 ALA A N 1
ATOM 771 C CA . ALA A 1 99 ? -5.339 -20.457 -0.911 1.00 50.41 99 ALA A CA 1
ATOM 772 C C . ALA A 1 99 ? -5.808 -19.283 -0.027 1.00 50.41 99 ALA A C 1
ATOM 774 O O . ALA A 1 99 ? -6.756 -19.428 0.746 1.00 50.41 99 ALA A O 1
ATOM 775 N N . ALA A 1 100 ? -5.213 -18.095 -0.189 1.00 52.00 100 ALA A N 1
ATOM 776 C CA . ALA A 1 100 ? -5.615 -16.899 0.556 1.00 52.00 100 ALA A CA 1
ATOM 777 C C . ALA A 1 100 ? -7.029 -16.405 0.181 1.00 52.00 100 ALA A C 1
ATOM 779 O O . ALA A 1 100 ? -7.777 -15.949 1.048 1.00 52.00 100 ALA A O 1
ATOM 780 N N . ALA A 1 101 ? -7.435 -16.552 -1.086 1.00 53.16 101 ALA A N 1
ATOM 781 C CA . ALA A 1 101 ? -8.775 -16.173 -1.544 1.00 53.16 101 ALA A CA 1
ATOM 782 C C . ALA A 1 101 ? -9.880 -17.095 -0.985 1.00 53.16 101 ALA A C 1
ATOM 784 O O . ALA A 1 101 ? -10.973 -16.626 -0.665 1.00 53.16 101 ALA A O 1
ATOM 785 N N . ALA A 1 102 ? -9.593 -18.390 -0.800 1.00 52.66 102 ALA A N 1
ATOM 786 C CA . ALA A 1 102 ? -10.549 -19.345 -0.234 1.00 52.66 102 ALA A CA 1
ATOM 787 C C . ALA A 1 102 ? -10.799 -19.119 1.272 1.00 52.66 102 ALA A C 1
ATOM 789 O O . ALA A 1 102 ? -11.926 -19.276 1.743 1.00 52.66 102 ALA A O 1
ATOM 790 N N . ALA A 1 103 ? -9.780 -18.689 2.026 1.00 53.38 103 ALA A N 1
ATOM 791 C CA . ALA A 1 103 ? -9.915 -18.402 3.457 1.00 53.38 103 ALA A CA 1
ATOM 792 C C . ALA A 1 103 ? -10.781 -17.156 3.739 1.00 53.38 103 ALA A C 1
ATOM 794 O O . ALA A 1 103 ? -11.567 -17.151 4.688 1.00 53.38 103 ALA A O 1
ATOM 795 N N . ALA A 1 104 ? -10.701 -16.125 2.889 1.00 53.75 104 ALA A N 1
ATOM 796 C CA . ALA A 1 104 ? -11.510 -14.912 3.035 1.00 53.75 104 ALA A CA 1
ATOM 797 C C . ALA A 1 104 ? -13.014 -15.169 2.806 1.00 53.75 104 ALA A C 1
ATOM 799 O O . ALA A 1 104 ? -13.853 -14.613 3.515 1.00 53.75 104 ALA A O 1
ATOM 800 N N . ALA A 1 105 ? -13.367 -16.060 1.871 1.00 54.91 105 ALA A N 1
ATOM 801 C CA . ALA A 1 105 ? -14.761 -16.423 1.606 1.00 54.91 105 ALA A CA 1
ATOM 802 C C . ALA A 1 105 ? -15.404 -17.209 2.768 1.00 54.91 105 ALA A C 1
ATOM 804 O O . ALA A 1 105 ? -16.575 -16.999 3.086 1.00 54.91 105 ALA A O 1
ATOM 805 N N . ALA A 1 106 ? -14.638 -18.069 3.449 1.00 54.50 106 ALA A N 1
ATOM 806 C CA . ALA A 1 106 ? -15.130 -18.840 4.593 1.00 54.50 106 ALA A CA 1
ATOM 807 C C . ALA A 1 106 ? -15.420 -17.961 5.828 1.00 54.50 106 ALA A C 1
ATOM 809 O O . ALA A 1 106 ? -16.400 -18.195 6.537 1.00 54.50 106 ALA A O 1
ATOM 810 N N . ALA A 1 107 ? -14.621 -16.913 6.061 1.00 55.41 107 ALA A N 1
ATOM 811 C CA . ALA A 1 107 ? -14.833 -15.984 7.174 1.00 55.41 107 ALA A CA 1
ATOM 812 C C . ALA A 1 107 ? -16.111 -15.136 7.008 1.00 55.41 107 ALA A C 1
ATOM 814 O O . ALA A 1 107 ? -16.830 -14.903 7.982 1.00 55.41 107 ALA A O 1
ATOM 815 N N . ALA A 1 108 ? -16.444 -14.734 5.776 1.00 55.62 108 ALA A N 1
ATOM 816 C CA . ALA A 1 108 ? -17.666 -13.978 5.489 1.00 55.62 108 ALA A CA 1
ATOM 817 C C . ALA A 1 108 ? -18.947 -14.804 5.731 1.00 55.62 108 ALA A C 1
ATOM 819 O O . ALA A 1 108 ? -19.934 -14.281 6.249 1.00 55.62 108 ALA A O 1
ATOM 820 N N . ALA A 1 109 ? -18.925 -16.107 5.426 1.00 57.12 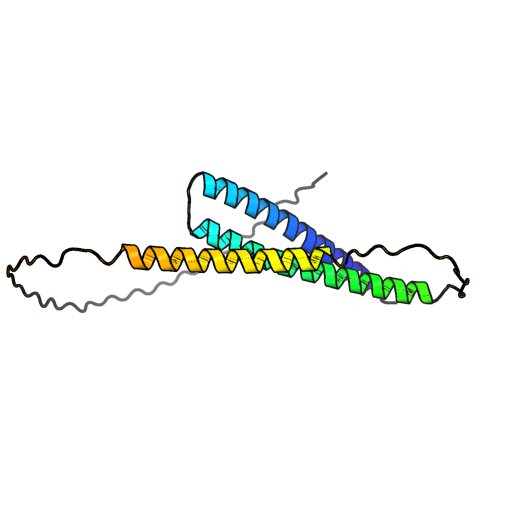109 ALA A N 1
ATOM 821 C CA . ALA A 1 109 ? -20.065 -16.996 5.659 1.00 57.12 109 ALA A CA 1
ATOM 822 C C . ALA A 1 109 ? -20.339 -17.239 7.158 1.00 57.12 109 ALA A C 1
ATOM 824 O O . ALA A 1 109 ? -21.497 -17.307 7.573 1.00 57.12 109 ALA A O 1
ATOM 825 N N . ALA A 1 110 ? -19.293 -17.312 7.990 1.00 56.59 110 ALA A N 1
ATOM 826 C CA . ALA A 1 110 ? -19.439 -17.497 9.436 1.00 56.59 110 ALA A CA 1
ATOM 827 C C . ALA A 1 110 ? -20.041 -16.262 10.138 1.00 56.59 110 ALA A C 1
ATOM 829 O O . ALA A 1 110 ? -20.861 -16.406 11.046 1.00 56.59 110 ALA A O 1
ATOM 830 N N . ALA A 1 111 ? -19.700 -15.050 9.685 1.00 55.38 111 ALA A N 1
ATOM 831 C CA . ALA A 1 111 ? -20.264 -13.812 10.228 1.00 55.38 111 ALA A CA 1
ATOM 832 C C . ALA A 1 111 ? -21.771 -13.670 9.931 1.00 55.38 111 ALA A C 1
ATOM 834 O O . ALA A 1 111 ? -22.534 -13.235 10.794 1.00 55.38 111 ALA A O 1
ATOM 835 N N . ALA A 1 112 ? -22.221 -14.101 8.747 1.00 55.94 112 ALA A N 1
ATOM 836 C CA . ALA A 1 112 ? -23.639 -14.083 8.384 1.00 55.94 112 ALA A CA 1
ATOM 837 C C . ALA A 1 112 ? -24.483 -15.059 9.232 1.00 55.94 112 ALA A C 1
ATOM 839 O O . ALA A 1 112 ? -25.614 -14.741 9.597 1.00 55.94 112 ALA A O 1
ATOM 840 N N . ALA A 1 113 ? -23.927 -16.217 9.605 1.00 55.34 113 ALA A N 1
ATOM 841 C CA . ALA A 1 113 ? -24.618 -17.193 10.450 1.00 55.34 113 ALA A CA 1
ATOM 842 C C . ALA A 1 113 ? -24.784 -16.718 11.908 1.00 55.34 113 ALA A C 1
ATOM 844 O O . ALA A 1 113 ? -25.814 -16.988 12.524 1.00 55.34 113 ALA A O 1
ATOM 845 N N . ALA A 1 114 ? -23.815 -15.970 12.449 1.00 56.28 114 ALA A N 1
ATOM 846 C CA . ALA A 1 114 ? -23.895 -15.413 13.804 1.00 56.28 114 ALA A CA 1
ATOM 847 C C . ALA A 1 114 ? -24.916 -14.263 13.926 1.00 56.28 114 ALA A C 1
ATOM 849 O O . ALA A 1 114 ? -25.571 -14.115 14.956 1.00 56.28 114 ALA A O 1
ATOM 850 N N . ALA A 1 115 ? -25.105 -13.472 12.864 1.00 55.69 115 ALA A N 1
ATOM 851 C CA . ALA A 1 115 ? -26.135 -12.433 12.835 1.00 55.69 115 ALA A CA 1
ATOM 852 C C . ALA A 1 115 ? -27.561 -13.023 12.813 1.00 55.69 115 ALA A C 1
ATOM 854 O O . ALA A 1 115 ? -28.479 -12.456 13.405 1.00 55.69 115 ALA A O 1
ATOM 855 N N . ALA A 1 116 ? -27.744 -14.192 12.187 1.00 56.53 116 ALA A N 1
ATOM 856 C CA . ALA A 1 116 ? -29.040 -14.865 12.118 1.00 56.53 116 ALA A CA 1
ATOM 857 C C . ALA A 1 116 ? -29.482 -15.472 13.465 1.00 56.53 116 ALA A C 1
ATOM 859 O O . ALA A 1 116 ? -30.672 -15.474 13.775 1.00 56.53 116 ALA A O 1
ATOM 860 N N . THR A 1 117 ? -28.551 -15.946 14.301 1.00 54.84 117 THR A N 1
ATOM 861 C CA . THR A 1 117 ? -28.882 -16.497 15.628 1.00 54.84 117 THR A CA 1
ATOM 862 C C . THR A 1 117 ? -29.172 -15.420 16.674 1.00 54.84 117 THR A C 1
ATOM 864 O O . THR A 1 117 ? -30.009 -15.646 17.547 1.00 54.84 117 THR A O 1
ATOM 867 N N . ALA A 1 118 ? -28.582 -14.225 16.562 1.00 52.81 118 ALA A N 1
ATOM 868 C CA . ALA A 1 118 ? -28.908 -13.096 17.439 1.00 52.81 118 ALA A CA 1
ATOM 869 C C . ALA A 1 118 ? -30.334 -12.553 17.206 1.00 52.81 118 ALA A C 1
ATOM 871 O O . ALA A 1 118 ? -31.007 -12.158 18.157 1.00 52.81 118 ALA A O 1
ATOM 872 N N . ALA A 1 119 ? -30.833 -12.605 15.966 1.00 52.28 119 ALA A N 1
ATOM 873 C CA . ALA A 1 119 ? -32.197 -12.184 15.637 1.00 52.28 119 ALA A CA 1
ATOM 874 C C . ALA A 1 119 ? -33.281 -13.126 16.204 1.00 52.28 119 ALA A C 1
ATOM 876 O O . ALA A 1 119 ? -34.389 -12.681 16.491 1.00 52.28 119 ALA A O 1
ATOM 877 N N . ALA A 1 120 ? -32.969 -14.410 16.415 1.00 52.00 120 ALA A N 1
ATOM 878 C CA . ALA A 1 120 ? -33.914 -15.383 16.969 1.00 52.00 120 ALA A CA 1
ATOM 879 C C . ALA A 1 120 ? -34.050 -15.306 18.505 1.00 52.00 120 ALA A C 1
ATOM 881 O O . ALA A 1 120 ? -35.070 -15.719 19.051 1.00 52.00 120 ALA A O 1
ATOM 882 N N . ALA A 1 121 ? -33.051 -14.760 19.209 1.00 54.62 121 ALA A N 1
ATOM 883 C CA . ALA A 1 121 ? -33.047 -14.677 20.673 1.00 54.62 121 ALA A CA 1
ATOM 884 C C . ALA A 1 121 ? -33.782 -13.441 21.238 1.00 54.62 121 ALA A C 1
ATOM 886 O O . ALA A 1 121 ? -34.070 -13.402 22.430 1.00 54.62 121 ALA A O 1
ATOM 887 N N . GLY A 1 122 ? -34.110 -12.446 20.404 1.00 49.56 122 GLY A N 1
ATOM 888 C CA . GLY A 1 122 ? -34.789 -11.208 20.821 1.00 49.56 122 GLY A CA 1
ATOM 889 C C . GLY A 1 122 ? -36.326 -11.238 20.781 1.00 49.56 122 GLY A C 1
ATOM 890 O O . GLY A 1 122 ? -36.950 -10.213 21.027 1.00 49.56 122 GLY A O 1
ATOM 891 N N . GLY A 1 123 ? -36.944 -12.377 20.441 1.00 47.34 123 GLY A N 1
ATOM 892 C CA . GLY A 1 123 ? -38.384 -12.489 20.147 1.00 47.34 123 GLY A CA 1
ATOM 893 C C . GLY A 1 123 ? -39.301 -12.929 21.296 1.00 47.34 123 GLY A C 1
ATOM 894 O O . GLY A 1 123 ? -40.446 -13.281 21.036 1.00 47.34 123 GLY A O 1
ATOM 895 N N . VAL A 1 124 ? -38.833 -12.946 22.545 1.00 51.34 124 VAL A N 1
ATOM 896 C CA . VAL A 1 124 ? -39.662 -13.266 23.724 1.00 51.34 124 VAL A CA 1
ATOM 897 C C . VAL A 1 124 ? -39.542 -12.153 24.757 1.00 51.34 124 VAL A C 1
ATOM 899 O O . VAL A 1 124 ? -38.851 -12.281 25.761 1.00 51.34 124 VAL A O 1
ATOM 902 N N . VAL A 1 125 ? -40.214 -11.035 24.491 1.00 49.47 125 VAL A N 1
ATOM 903 C CA . VAL A 1 125 ? -40.620 -10.101 25.543 1.00 49.47 125 VAL A CA 1
ATOM 904 C C . VAL A 1 125 ? -42.140 -10.106 25.624 1.00 49.47 125 VAL A C 1
ATOM 906 O O . VAL A 1 125 ? -42.828 -9.586 24.753 1.00 49.47 125 VAL A O 1
ATOM 909 N N . ASP A 1 126 ? -42.607 -10.816 26.649 1.00 47.34 126 ASP A N 1
ATOM 910 C CA . ASP A 1 126 ? -43.825 -10.610 27.430 1.00 47.34 126 ASP A CA 1
ATOM 911 C C . ASP A 1 126 ? -44.829 -9.579 26.891 1.00 47.34 126 ASP A C 1
ATOM 913 O O . ASP A 1 126 ? -44.722 -8.371 27.113 1.00 47.34 126 ASP A O 1
ATOM 917 N N . GLU A 1 127 ? -45.889 -10.095 26.273 1.00 48.94 127 GLU A N 1
ATOM 918 C CA . GLU A 1 127 ? -47.152 -9.387 26.103 1.00 48.94 127 GLU A CA 1
ATOM 919 C C . GLU A 1 127 ? -48.009 -9.604 27.361 1.00 48.94 127 GLU A C 1
ATOM 921 O O . GLU A 1 127 ? -48.922 -10.427 27.393 1.00 48.94 127 GLU A O 1
ATOM 926 N N . ALA A 1 128 ? -47.684 -8.878 28.434 1.00 45.06 128 ALA A N 1
ATOM 927 C CA . ALA A 1 128 ? -48.496 -8.810 29.647 1.00 45.06 128 ALA A CA 1
ATOM 928 C C . ALA A 1 128 ? -48.870 -7.352 29.953 1.00 45.06 128 ALA A C 1
ATOM 930 O O . ALA A 1 128 ? -48.172 -6.608 30.637 1.00 45.06 128 ALA A O 1
ATOM 931 N N . ALA A 1 129 ? -50.006 -6.978 29.370 1.00 49.62 129 ALA A N 1
ATOM 932 C CA . ALA A 1 129 ? -50.890 -5.857 29.658 1.00 49.62 129 ALA A CA 1
ATOM 933 C C . ALA A 1 129 ? -50.631 -5.053 30.953 1.00 49.62 129 ALA A C 1
ATOM 935 O O . ALA A 1 129 ? -50.915 -5.506 32.061 1.00 49.62 129 ALA A O 1
ATOM 936 N N . ALA A 1 130 ? -50.288 -3.775 30.780 1.00 43.03 130 ALA A N 1
ATOM 937 C CA . ALA A 1 130 ? -50.577 -2.723 31.750 1.00 43.03 130 ALA A CA 1
ATOM 938 C C . ALA A 1 130 ? -51.279 -1.560 31.037 1.00 43.03 130 ALA A C 1
ATOM 940 O O . ALA A 1 130 ? -50.662 -0.701 30.411 1.00 43.03 130 ALA A O 1
ATOM 941 N N . ALA A 1 131 ? -52.608 -1.573 31.117 1.00 49.34 131 ALA A N 1
ATOM 942 C CA . ALA A 1 131 ? -53.473 -0.469 30.742 1.00 49.34 131 ALA A CA 1
ATOM 943 C C . ALA A 1 131 ? -53.541 0.558 31.886 1.00 49.34 131 ALA A C 1
ATOM 945 O O . ALA A 1 131 ? -54.048 0.240 32.957 1.00 49.34 131 ALA A O 1
ATOM 946 N N . ALA A 1 132 ? -53.068 1.781 31.642 1.00 43.44 132 ALA A N 1
ATOM 947 C CA . ALA A 1 132 ? -53.475 3.026 32.312 1.00 43.44 132 ALA A CA 1
ATOM 948 C C . ALA A 1 132 ? -52.840 4.194 31.525 1.00 43.44 132 ALA A C 1
ATOM 950 O O . ALA A 1 132 ? -51.627 4.333 31.495 1.00 43.44 132 ALA A O 1
ATOM 951 N N . ALA A 1 133 ? -53.569 4.870 30.636 1.00 51.25 133 ALA A N 1
ATOM 952 C CA . ALA A 1 133 ? -54.418 6.032 30.923 1.00 51.25 133 ALA A CA 1
ATOM 953 C C . ALA A 1 133 ? -53.637 7.283 31.391 1.00 51.25 133 ALA A C 1
ATOM 955 O O . ALA A 1 133 ? -53.133 7.331 32.507 1.00 51.25 133 ALA A O 1
ATOM 956 N N . GLY A 1 134 ? -53.643 8.317 30.536 1.00 39.16 134 GLY A N 1
ATOM 957 C CA . GLY A 1 134 ? -53.200 9.694 30.807 1.00 39.16 134 GLY A CA 1
ATOM 958 C C . GLY A 1 134 ? -52.272 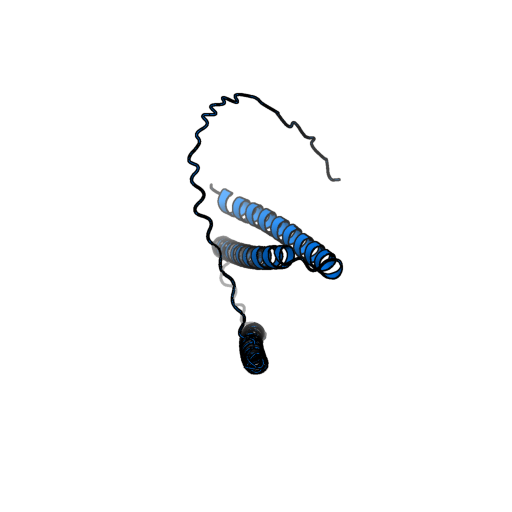10.192 29.690 1.00 39.16 134 GLY A C 1
ATOM 959 O O . GLY A 1 134 ? -51.160 9.709 29.579 1.00 39.16 134 GLY A O 1
ATOM 960 N N . GLY A 1 135 ? -52.635 11.076 28.759 1.00 50.88 135 GLY A N 1
ATOM 961 C CA . GLY A 1 135 ? -53.610 12.162 28.812 1.00 50.88 135 GLY A CA 1
ATOM 962 C C . GLY A 1 135 ? -52.876 13.491 29.026 1.00 50.88 135 GLY A C 1
ATOM 963 O O . GLY A 1 135 ? -52.451 13.769 30.139 1.00 50.88 135 GLY A O 1
ATOM 964 N N . GLY A 1 136 ? -52.754 14.300 27.967 1.00 39.28 136 GLY A N 1
ATOM 965 C CA . GLY A 1 136 ? -52.205 15.668 27.985 1.00 39.28 136 GLY A CA 1
ATOM 966 C C . GLY A 1 136 ? -51.116 15.833 26.917 1.00 39.28 136 GLY A C 1
ATOM 967 O O . GLY A 1 136 ? -50.061 15.234 27.032 1.00 39.28 136 GLY A O 1
ATOM 968 N N . GLY A 1 137 ? -51.302 16.536 25.799 1.00 50.00 137 GLY A N 1
ATOM 969 C CA . GLY A 1 137 ? -52.048 17.779 25.622 1.00 50.00 137 GLY A CA 1
ATOM 970 C C . GLY A 1 137 ? -51.092 18.947 25.855 1.00 50.00 137 GLY A C 1
ATOM 971 O O . GLY A 1 137 ? -50.882 19.342 26.994 1.00 50.00 137 GLY A O 1
ATOM 972 N N . GLY A 1 138 ? -50.491 19.469 24.785 1.00 46.09 138 GLY A N 1
ATOM 973 C CA . GLY A 1 138 ? -49.524 20.560 24.876 1.00 46.09 138 GLY A CA 1
ATOM 974 C C . GLY A 1 138 ? -49.104 21.074 23.508 1.00 46.09 138 GLY A C 1
ATOM 975 O O . GLY A 1 138 ? -47.967 20.885 23.094 1.00 46.09 138 GLY A O 1
ATOM 976 N N . ALA A 1 139 ? -50.048 21.695 22.800 1.00 54.91 139 ALA A N 1
ATOM 977 C CA . ALA A 1 139 ? -49.734 22.625 21.727 1.00 54.91 139 ALA A CA 1
ATOM 978 C C . ALA A 1 139 ? -48.914 23.783 22.319 1.00 54.91 139 ALA A C 1
ATOM 980 O O . ALA A 1 139 ? -49.344 24.412 23.285 1.00 54.91 139 ALA A O 1
ATOM 981 N N . GLY A 1 140 ? -47.732 24.025 21.761 1.00 51.59 140 GLY A N 1
ATOM 982 C CA . GLY A 1 140 ? -46.812 25.072 22.188 1.00 51.59 140 GLY A CA 1
ATOM 983 C C . GLY A 1 140 ? -46.148 25.688 20.970 1.00 51.59 140 GLY A C 1
ATOM 984 O O . GLY A 1 140 ? -45.089 25.251 20.537 1.00 51.59 140 GLY A O 1
ATOM 985 N N . ASP A 1 141 ? -46.855 26.658 20.412 1.00 56.94 141 ASP A N 1
ATOM 986 C CA . ASP A 1 141 ? -46.436 27.632 19.414 1.00 56.94 141 ASP A CA 1
ATOM 987 C C . ASP A 1 141 ? -45.132 28.341 19.834 1.00 56.94 141 ASP A C 1
ATOM 989 O O . ASP A 1 141 ? -45.050 28.827 20.963 1.00 56.94 141 ASP A O 1
ATOM 993 N N . ALA A 1 142 ? -44.137 28.420 18.941 1.00 56.62 142 ALA A N 1
ATOM 994 C CA . ALA A 1 142 ? -43.128 29.488 18.938 1.00 56.62 142 ALA A CA 1
ATOM 995 C C . ALA A 1 142 ? -42.295 29.500 17.637 1.00 56.62 142 ALA A C 1
ATOM 997 O O . ALA A 1 142 ? -41.372 28.697 17.480 1.00 56.62 142 ALA A O 1
ATOM 998 N N . PRO A 1 143 ? -42.539 30.457 16.727 1.00 71.75 143 PRO A N 1
ATOM 999 C CA . PRO A 1 143 ? -41.549 30.933 15.771 1.00 71.75 143 PRO A CA 1
ATOM 1000 C C . PRO A 1 143 ? -40.933 32.260 16.258 1.00 71.75 143 PRO A C 1
ATOM 1002 O O . PRO A 1 143 ? -41.591 33.296 16.281 1.00 71.75 143 PRO A O 1
ATOM 1005 N N . MET A 1 144 ? -39.649 32.241 16.619 1.00 59.69 144 MET A N 1
ATOM 1006 C CA . MET A 1 144 ? -38.793 33.429 16.785 1.00 59.69 144 MET A CA 1
ATOM 1007 C C . MET A 1 144 ? -37.422 33.062 16.198 1.00 59.69 144 MET A C 1
ATOM 1009 O O . MET A 1 144 ? -36.788 32.127 16.668 1.00 59.69 144 MET A O 1
ATOM 1013 N N . ALA A 1 145 ? -37.055 33.535 15.006 1.00 62.38 145 ALA A N 1
ATOM 1014 C CA . ALA A 1 145 ? -36.500 34.863 14.734 1.00 62.38 145 ALA A CA 1
ATOM 1015 C C . ALA A 1 145 ? -35.230 35.147 15.550 1.00 62.38 145 ALA A C 1
ATOM 1017 O O . ALA A 1 145 ? -35.335 35.607 16.677 1.00 62.38 145 ALA A O 1
ATOM 1018 N N . GLU A 1 146 ? -34.047 34.986 14.948 1.00 58.00 146 GLU A N 1
ATOM 1019 C CA . GLU A 1 146 ? -33.048 36.054 15.024 1.00 58.00 146 GLU A CA 1
ATOM 1020 C C . GLU A 1 146 ? -31.996 35.969 13.916 1.00 58.00 146 GLU A C 1
ATOM 1022 O O . GLU A 1 146 ? -31.568 34.901 13.479 1.00 58.00 146 GLU A O 1
ATOM 1027 N N . ALA A 1 147 ? -31.635 37.159 13.453 1.00 56.81 147 ALA A N 1
ATOM 1028 C CA . ALA A 1 147 ? -30.590 37.452 12.502 1.00 56.81 147 ALA A CA 1
ATOM 1029 C C . ALA A 1 147 ? -29.208 37.328 13.159 1.00 56.81 147 ALA A C 1
ATOM 1031 O O . ALA A 1 147 ? -29.052 37.572 14.349 1.00 56.81 147 ALA A O 1
ATOM 1032 N N . GLY A 1 148 ? -28.183 37.030 12.364 1.00 54.84 148 GLY A N 1
ATOM 1033 C CA . GLY A 1 148 ? -26.808 37.003 12.850 1.00 54.84 148 GLY A CA 1
ATOM 1034 C C . GLY A 1 148 ? -25.806 36.930 11.712 1.00 54.84 148 GLY A C 1
ATOM 1035 O O . GLY A 1 148 ? -25.293 35.863 11.397 1.00 54.84 148 GLY A O 1
ATOM 1036 N N . GLY A 1 149 ? -25.563 38.070 11.066 1.00 54.28 149 GLY A N 1
ATOM 1037 C CA . GLY A 1 149 ? -24.408 38.256 10.197 1.00 54.28 149 GLY A CA 1
ATOM 1038 C C . GLY A 1 149 ? -23.102 38.338 10.996 1.00 54.28 149 GLY A C 1
ATOM 1039 O O . GLY A 1 149 ? -23.071 38.854 12.109 1.00 54.28 149 GLY A O 1
ATOM 1040 N N . GLY A 1 150 ? -22.025 37.868 10.377 1.00 55.56 150 GLY A N 1
ATOM 1041 C CA . GLY A 1 150 ? -20.629 38.035 10.789 1.00 55.56 150 GLY A CA 1
ATOM 1042 C C . GLY A 1 150 ? -19.780 37.160 9.862 1.00 55.56 150 GLY A C 1
ATOM 1043 O O . GLY A 1 150 ? -19.900 35.946 9.903 1.00 55.56 150 GLY A O 1
ATOM 1044 N N . GLY A 1 151 ? -19.005 37.666 8.903 1.00 53.41 151 GLY A N 1
ATOM 1045 C CA . GLY A 1 151 ? -18.177 38.863 8.993 1.00 53.41 151 GLY A CA 1
ATOM 1046 C C . GLY A 1 151 ? -16.946 38.528 9.830 1.00 53.41 151 GLY A C 1
ATOM 1047 O O . GLY A 1 151 ? -16.864 38.944 10.977 1.00 53.41 151 GLY A O 1
ATOM 1048 N N . GLY A 1 152 ? -16.045 37.713 9.277 1.00 56.94 152 GLY A N 1
ATOM 1049 C CA . GLY A 1 152 ? -14.852 37.201 9.951 1.00 56.94 152 GLY A CA 1
ATOM 1050 C C . GLY A 1 152 ? -13.710 37.017 8.961 1.00 56.94 152 GLY A C 1
ATOM 1051 O O . GLY A 1 152 ? -13.367 35.906 8.579 1.00 56.94 152 GLY A O 1
ATOM 1052 N N . GLU A 1 153 ? -13.185 38.148 8.510 1.00 56.41 153 GLU A N 1
ATOM 1053 C CA . GLU A 1 153 ? -11.900 38.300 7.843 1.00 56.41 153 GLU A CA 1
ATOM 1054 C C . GLU A 1 153 ? -10.786 38.192 8.901 1.00 56.41 153 GLU A C 1
ATOM 1056 O O . GLU A 1 153 ? -10.845 38.895 9.906 1.00 56.41 153 GLU A O 1
ATOM 1061 N N . ALA A 1 154 ? -9.819 37.293 8.699 1.00 50.25 154 ALA A N 1
ATOM 1062 C CA . ALA A 1 154 ? -8.460 37.243 9.270 1.00 50.25 154 ALA A CA 1
ATOM 1063 C C . ALA A 1 154 ? -7.981 35.791 9.111 1.00 50.25 154 ALA A C 1
ATOM 1065 O O . ALA A 1 154 ? -8.718 34.855 9.378 1.00 50.25 154 ALA A O 1
ATOM 1066 N N . GLY A 1 155 ? -6.779 35.477 8.666 1.00 48.19 155 GLY A N 1
ATOM 1067 C CA . GLY A 1 155 ? -5.531 36.208 8.746 1.00 48.19 155 GLY A CA 1
ATOM 1068 C C . GLY A 1 155 ? -4.442 35.134 8.720 1.00 48.19 155 GLY A C 1
ATOM 1069 O O . GLY A 1 155 ? -4.655 34.013 9.179 1.00 48.19 155 GLY A O 1
ATOM 1070 N N . GLY A 1 156 ? -3.321 35.450 8.083 1.00 50.03 156 GLY A N 1
ATOM 1071 C CA . GLY A 1 156 ? -2.265 34.500 7.764 1.00 50.03 156 GLY A CA 1
ATOM 1072 C C . GLY A 1 156 ? -1.594 33.807 8.952 1.00 50.03 156 GLY A C 1
ATOM 1073 O O . GLY A 1 156 ? -1.728 34.179 10.112 1.00 50.03 156 GLY A O 1
ATOM 1074 N N . GLY A 1 157 ? -0.779 32.819 8.601 1.00 47.81 157 GLY A N 1
ATOM 1075 C CA . GLY A 1 157 ? 0.090 32.111 9.528 1.00 47.81 157 GLY A CA 1
ATOM 1076 C C . GLY A 1 157 ? 1.057 3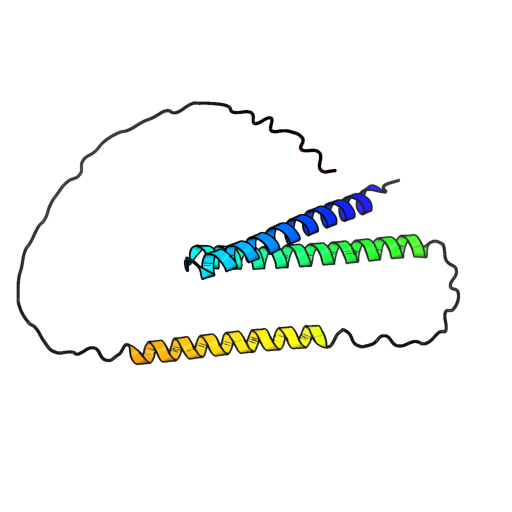1.230 8.760 1.00 47.81 157 GLY A C 1
ATOM 1077 O O . GLY A 1 157 ? 0.837 30.033 8.625 1.00 47.81 157 GLY A O 1
ATOM 1078 N N . GLY A 1 158 ? 2.104 31.840 8.204 1.00 51.75 158 GLY A N 1
ATOM 1079 C CA . GLY A 1 158 ? 3.211 31.113 7.598 1.00 51.75 158 GLY A CA 1
ATOM 1080 C C . GLY A 1 158 ? 3.921 30.258 8.644 1.00 51.75 158 GLY A C 1
ATOM 1081 O O . GLY A 1 158 ? 4.604 30.781 9.519 1.00 51.75 158 GLY A O 1
ATOM 1082 N N . GLY A 1 159 ? 3.782 28.942 8.527 1.00 51.72 159 GLY A N 1
ATOM 1083 C CA . GLY A 1 159 ? 4.596 27.975 9.251 1.00 51.72 159 GLY A CA 1
ATOM 1084 C C . GLY A 1 159 ? 5.870 27.670 8.472 1.00 51.72 159 GLY A C 1
ATOM 1085 O O . GLY A 1 159 ? 5.929 26.688 7.739 1.00 51.72 159 GLY A O 1
ATOM 1086 N N . LYS A 1 160 ? 6.894 28.517 8.626 1.00 55.56 160 LYS A N 1
ATOM 1087 C CA . LYS A 1 160 ? 8.293 28.105 8.441 1.00 55.56 160 LYS A CA 1
ATOM 1088 C C . LYS A 1 160 ? 8.619 27.162 9.603 1.00 55.56 160 LYS A C 1
ATOM 1090 O O . LYS A 1 160 ? 8.871 27.630 10.705 1.00 55.56 160 LYS A O 1
ATOM 1095 N N . GLY A 1 161 ? 8.550 25.860 9.354 1.00 54.59 161 GLY A N 1
ATOM 1096 C CA . GLY A 1 161 ? 8.873 24.806 10.313 1.00 54.59 161 GLY A CA 1
ATOM 1097 C C . GLY A 1 161 ? 9.973 23.914 9.758 1.00 54.59 161 GLY A C 1
ATOM 1098 O O . GLY A 1 161 ? 9.686 22.895 9.150 1.00 54.59 161 GLY A O 1
ATOM 1099 N N . GLU A 1 162 ? 11.200 24.401 9.906 1.00 54.00 162 GLU A N 1
ATOM 1100 C CA . GLU A 1 162 ? 12.413 23.656 10.258 1.00 54.00 162 GLU A CA 1
ATOM 1101 C C . GLU A 1 162 ? 12.748 22.367 9.483 1.00 54.00 162 GLU A C 1
ATOM 1103 O O . GLU A 1 162 ? 12.186 21.288 9.658 1.00 54.00 162 GLU A O 1
ATOM 1108 N N . GLU A 1 163 ? 13.798 22.514 8.678 1.00 55.59 163 GLU A N 1
ATOM 1109 C CA . GLU A 1 163 ? 14.634 21.468 8.106 1.00 55.59 163 GLU A CA 1
ATOM 1110 C C . GLU A 1 163 ? 15.262 20.619 9.227 1.00 55.59 163 GLU A C 1
ATOM 1112 O O . GLU A 1 163 ? 16.338 20.911 9.747 1.00 55.59 163 GLU A O 1
ATOM 1117 N N . GLY A 1 164 ? 14.572 19.548 9.611 1.00 61.44 164 GLY A N 1
ATOM 1118 C CA . GLY A 1 164 ? 15.141 18.468 10.408 1.00 61.44 164 GLY A CA 1
ATOM 1119 C C . GLY A 1 164 ? 16.015 17.575 9.532 1.00 61.44 164 GLY A C 1
ATOM 1120 O O . GLY A 1 164 ? 15.512 16.701 8.827 1.00 61.44 164 GLY A O 1
ATOM 1121 N N . VAL A 1 165 ? 17.325 17.811 9.580 1.00 63.22 165 VAL A N 1
ATOM 1122 C CA . VAL A 1 165 ? 18.373 16.890 9.122 1.00 63.22 165 VAL A CA 1
ATOM 1123 C C . VAL A 1 165 ? 18.209 15.557 9.858 1.00 63.22 165 VAL A C 1
ATOM 1125 O O . VAL A 1 165 ? 18.412 15.488 11.068 1.00 63.22 165 VAL A O 1
ATOM 1128 N N . TRP A 1 166 ? 17.856 14.499 9.130 1.00 59.69 166 TRP A N 1
ATOM 1129 C CA . TRP A 1 166 ? 17.979 13.122 9.606 1.00 59.69 166 TRP A CA 1
ATOM 1130 C C . TRP A 1 166 ? 19.323 12.584 9.109 1.00 59.69 166 TRP A C 1
ATOM 1132 O O . TRP A 1 166 ? 19.488 12.342 7.912 1.00 59.69 166 TRP A O 1
ATOM 1142 N N . LEU A 1 167 ? 20.287 12.496 10.028 1.00 67.88 167 LEU A N 1
ATOM 1143 C CA . LEU A 1 167 ? 21.561 11.784 9.878 1.00 67.88 167 LEU A CA 1
ATOM 1144 C C . LEU A 1 167 ? 21.427 10.370 10.446 1.00 67.88 167 LEU A C 1
ATOM 1146 O O . LEU A 1 167 ? 20.773 10.235 11.506 1.00 67.88 167 LEU A O 1
#

Secondary structure (DSSP, 8-state):
---HHHHHHHHHHHHHHHHHHHHHHHHHHHHHHHHHS--HHHHHHHHHHHHHHHHHHHHHHHHHHHHHHHHHHHHTTS--------------TTHHHHHHHHHHHHHHHHHHHHHHHHHHHT---------------------------------------------

InterPro domains:
  IPR038966 Translation machinery-associated protein 17 [PTHR40422] (5-167)
  IPR060113 TMA17, alpha-helical domain [PF26729] (5-69)

Radius of gyration: 31.05 Å; chains: 1; bounding box: 78×65×62 Å